Protein AF-A0A8T3PYV5-F1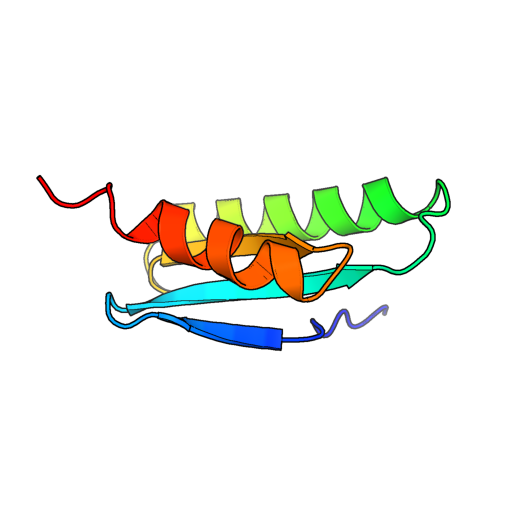 (afdb_monomer_lite)

Structure (mmCIF, N/CA/C/O backbone):
data_AF-A0A8T3PYV5-F1
#
_entry.id   AF-A0A8T3PYV5-F1
#
loop_
_atom_site.group_PDB
_atom_site.id
_atom_site.type_symbol
_atom_site.label_atom_id
_atom_site.label_alt_id
_atom_site.label_comp_id
_atom_site.label_asym_id
_atom_site.label_entity_id
_atom_site.label_seq_id
_atom_site.pdbx_PDB_ins_code
_atom_site.Cartn_x
_atom_site.Cartn_y
_atom_site.Cartn_z
_atom_site.occupancy
_atom_site.B_iso_or_equiv
_atom_site.auth_seq_id
_atom_site.auth_comp_id
_atom_site.auth_asym_id
_atom_site.auth_atom_id
_atom_site.pdbx_PDB_model_num
ATOM 1 N N . MET A 1 1 ? -0.959 17.895 -14.340 1.00 45.75 1 MET A N 1
ATOM 2 C CA . MET A 1 1 ? -1.338 17.163 -13.113 1.00 45.75 1 MET A CA 1
ATOM 3 C C . MET A 1 1 ? -1.244 15.680 -13.444 1.00 45.75 1 MET A C 1
ATOM 5 O O . MET A 1 1 ? -2.022 15.223 -14.266 1.00 45.75 1 MET A O 1
ATOM 9 N N . HIS A 1 2 ? -0.227 14.965 -12.956 1.00 55.06 2 HIS A N 1
ATOM 10 C CA . HIS A 1 2 ? -0.088 13.530 -13.234 1.00 55.06 2 HIS A CA 1
ATOM 11 C C . HIS A 1 2 ? -0.906 12.756 -12.198 1.00 55.06 2 HIS A C 1
ATOM 13 O O . HIS A 1 2 ? -0.551 12.747 -11.023 1.00 55.06 2 HIS A O 1
ATOM 19 N N . HIS A 1 3 ? -2.023 12.169 -12.624 1.00 63.25 3 HIS A N 1
ATOM 20 C CA . HIS A 1 3 ? -2.825 11.275 -11.795 1.00 63.25 3 HIS A CA 1
ATOM 21 C C . HIS A 1 3 ? -2.152 9.897 -11.813 1.00 63.25 3 HIS A C 1
ATOM 23 O O . HIS A 1 3 ? -1.926 9.346 -12.890 1.00 63.25 3 HIS A O 1
ATOM 29 N N . HIS A 1 4 ? -1.757 9.383 -10.650 1.00 66.81 4 HIS A N 1
ATOM 30 C CA . HIS A 1 4 ? -1.126 8.070 -10.530 1.00 66.81 4 HIS A CA 1
ATOM 31 C C . HIS A 1 4 ? -2.172 7.079 -10.029 1.00 66.81 4 HIS A C 1
ATOM 33 O O . HIS A 1 4 ? -2.572 7.152 -8.869 1.00 66.81 4 HIS A O 1
ATOM 39 N N . ILE A 1 5 ? -2.633 6.196 -10.912 1.00 76.62 5 ILE A N 1
ATOM 40 C CA . ILE A 1 5 ? -3.547 5.103 -10.570 1.00 76.62 5 ILE A CA 1
ATOM 41 C C . ILE A 1 5 ? -2.695 3.837 -10.471 1.00 76.62 5 ILE A C 1
ATOM 43 O O . ILE A 1 5 ? -1.941 3.590 -11.414 1.00 76.62 5 ILE A O 1
ATOM 47 N N . PRO A 1 6 ? -2.765 3.085 -9.361 1.00 83.12 6 PRO A N 1
ATOM 48 C CA . PRO A 1 6 ? -2.025 1.839 -9.241 1.00 83.12 6 PRO A CA 1
ATOM 49 C C . PRO A 1 6 ? -2.620 0.729 -10.107 1.00 83.12 6 PRO A C 1
ATOM 51 O O . PRO A 1 6 ? -3.814 0.757 -10.408 1.00 83.12 6 PRO A O 1
ATOM 54 N N . ASP A 1 7 ? -1.802 -0.266 -10.458 1.00 85.75 7 ASP A N 1
ATOM 55 C CA . ASP A 1 7 ? -2.258 -1.428 -11.234 1.00 85.75 7 ASP A CA 1
ATOM 56 C C . ASP A 1 7 ? -3.286 -2.252 -10.451 1.00 85.75 7 ASP A C 1
ATOM 58 O O . ASP A 1 7 ? -4.323 -2.639 -10.991 1.00 85.75 7 ASP A O 1
ATOM 62 N N . PHE A 1 8 ? -3.022 -2.486 -9.161 1.00 89.19 8 PHE A N 1
ATOM 63 C CA . PHE A 1 8 ? -3.946 -3.176 -8.269 1.00 89.19 8 PHE A CA 1
ATOM 64 C C . PHE A 1 8 ? -4.013 -2.508 -6.895 1.00 89.19 8 PHE A C 1
ATOM 66 O O . PHE A 1 8 ? -3.007 -2.073 -6.329 1.00 89.19 8 PHE A O 1
ATOM 73 N N . LEU A 1 9 ? -5.223 -2.495 -6.338 1.00 90.50 9 LEU A N 1
ATOM 74 C CA . LEU A 1 9 ? -5.496 -2.199 -4.937 1.00 90.50 9 LEU A CA 1
ATOM 75 C C . LEU A 1 9 ? -6.180 -3.425 -4.334 1.00 90.50 9 LEU A C 1
ATOM 77 O O . LEU A 1 9 ? -7.221 -3.856 -4.826 1.00 90.50 9 LEU A O 1
ATOM 81 N N . VAL A 1 10 ? -5.572 -3.989 -3.299 1.00 90.50 10 VAL A N 1
ATOM 82 C CA . VAL A 1 10 ? -6.016 -5.220 -2.643 1.00 90.50 10 VAL A CA 1
ATOM 83 C C . VAL A 1 10 ? -6.372 -4.901 -1.198 1.00 90.50 10 VAL A C 1
ATOM 85 O O . VAL A 1 10 ? -5.630 -4.196 -0.524 1.00 90.50 10 VAL A O 1
ATOM 88 N N . GLU A 1 11 ? -7.491 -5.427 -0.719 1.00 91.94 11 GLU A N 1
ATOM 89 C CA . GLU A 1 11 ? -7.823 -5.459 0.704 1.00 91.94 11 GLU A CA 1
ATOM 90 C C . GLU A 1 11 ? -7.512 -6.864 1.225 1.00 91.94 11 GLU A C 1
ATOM 92 O O . GLU A 1 11 ? -8.019 -7.859 0.699 1.00 91.94 11 GLU A O 1
ATOM 97 N N . LEU A 1 12 ? -6.609 -6.950 2.198 1.00 89.62 12 LEU A N 1
ATOM 98 C CA . LEU A 1 12 ? -6.237 -8.198 2.849 1.00 89.62 12 LEU A CA 1
ATOM 99 C C . LEU A 1 12 ? -7.274 -8.572 3.915 1.00 89.62 12 LEU A C 1
ATOM 101 O O . LEU A 1 12 ? -8.028 -7.733 4.405 1.00 89.62 12 LEU A O 1
ATOM 105 N N . ALA A 1 13 ? -7.312 -9.851 4.290 1.00 87.44 13 ALA A N 1
ATOM 106 C CA . ALA A 1 13 ? -8.296 -10.366 5.246 1.00 87.44 13 ALA A CA 1
ATOM 107 C C . ALA A 1 13 ? -8.171 -9.754 6.657 1.00 87.44 13 ALA A C 1
ATOM 109 O O . ALA A 1 13 ? -9.126 -9.797 7.428 1.00 87.44 13 ALA A O 1
ATOM 110 N N . ASP A 1 14 ? -7.010 -9.190 6.992 1.00 84.19 14 ASP A N 1
ATOM 111 C CA . ASP A 1 14 ? -6.743 -8.462 8.236 1.00 84.19 14 ASP A CA 1
ATOM 112 C C . ASP A 1 14 ? -7.195 -6.984 8.186 1.00 84.19 14 ASP A C 1
ATOM 114 O O . ASP A 1 14 ? -7.056 -6.263 9.174 1.00 84.19 14 ASP A O 1
ATOM 118 N N . GLY A 1 15 ? -7.744 -6.525 7.054 1.00 86.31 15 GLY A N 1
ATOM 119 C CA . GLY A 1 15 ? -8.157 -5.140 6.823 1.00 86.31 15 GLY A CA 1
ATOM 120 C C . GLY A 1 15 ? -7.033 -4.213 6.346 1.00 86.31 15 GLY A C 1
ATOM 121 O O . GLY A 1 15 ? -7.240 -3.000 6.260 1.00 86.31 15 GLY A O 1
ATOM 122 N N . THR A 1 16 ? -5.846 -4.745 6.037 1.00 90.38 16 THR A N 1
ATOM 123 C CA . THR A 1 16 ? -4.739 -3.975 5.459 1.00 90.38 16 THR A CA 1
ATOM 124 C C . THR A 1 16 ? -4.970 -3.733 3.964 1.00 90.38 16 THR A C 1
ATOM 126 O O . THR A 1 16 ? -5.251 -4.655 3.199 1.00 90.38 16 THR A O 1
ATOM 129 N N . PHE A 1 17 ? -4.784 -2.492 3.510 1.00 92.56 17 PHE A N 1
ATOM 130 C CA . PHE A 1 17 ? -4.803 -2.146 2.090 1.00 92.56 17 PHE A CA 1
ATOM 131 C C . PHE A 1 17 ? -3.410 -2.292 1.477 1.00 92.56 17 PHE A C 1
ATOM 133 O O . PHE A 1 17 ? -2.449 -1.663 1.916 1.00 92.56 17 PHE A O 1
ATOM 140 N N . LEU A 1 18 ? -3.287 -3.077 0.415 1.00 91.69 18 LEU A N 1
ATOM 141 C CA . LEU A 1 18 ? -2.045 -3.299 -0.310 1.00 91.69 18 LEU A CA 1
ATOM 142 C C . LEU A 1 18 ? -2.145 -2.724 -1.726 1.00 91.69 18 LEU A C 1
ATOM 144 O O . LEU A 1 18 ? -2.941 -3.166 -2.553 1.00 91.69 18 LEU A O 1
ATOM 148 N N . VAL A 1 19 ? -1.287 -1.751 -2.018 1.00 90.69 19 VAL A N 1
ATOM 149 C CA . VAL A 1 19 ? -1.080 -1.218 -3.367 1.00 90.69 19 VAL A CA 1
ATOM 150 C C . VAL A 1 19 ? -0.026 -2.068 -4.068 1.00 90.69 19 VAL A C 1
ATOM 152 O O . VAL A 1 19 ? 1.098 -2.169 -3.570 1.00 90.69 19 VAL A O 1
ATOM 155 N N . VAL A 1 20 ? -0.367 -2.652 -5.218 1.00 89.12 20 VAL A N 1
ATOM 156 C CA . VAL A 1 20 ? 0.554 -3.475 -6.012 1.00 89.12 20 VAL A CA 1
ATOM 157 C C . VAL A 1 20 ? 0.789 -2.848 -7.379 1.00 89.12 20 VAL A C 1
ATOM 159 O O . VAL A 1 20 ? -0.147 -2.559 -8.120 1.00 89.12 20 VAL A O 1
ATOM 162 N N . GLU A 1 21 ? 2.064 -2.682 -7.712 1.00 88.06 21 GLU A N 1
ATOM 163 C CA . GLU A 1 21 ? 2.536 -2.233 -9.022 1.00 88.06 21 GLU A CA 1
ATOM 164 C C . GLU A 1 21 ? 3.243 -3.381 -9.736 1.00 88.06 21 GLU A C 1
ATOM 166 O O . GLU A 1 21 ? 4.161 -3.992 -9.175 1.00 88.06 21 GLU A O 1
ATOM 171 N N . VAL A 1 22 ? 2.862 -3.649 -10.982 1.00 85.44 22 VAL A N 1
ATOM 172 C CA . VAL A 1 22 ? 3.480 -4.677 -11.820 1.00 85.44 22 VAL A CA 1
ATOM 173 C C . VAL A 1 22 ? 4.404 -4.005 -12.823 1.00 85.44 22 VAL A C 1
ATOM 175 O O . VAL A 1 22 ? 3.977 -3.327 -13.755 1.00 85.44 22 VAL A O 1
ATOM 178 N N . LYS A 1 23 ? 5.710 -4.208 -12.661 1.00 78.75 23 LYS A N 1
ATOM 179 C CA . LYS A 1 23 ? 6.715 -3.633 -13.561 1.00 78.75 23 LYS A CA 1
ATOM 180 C C . LYS A 1 23 ? 7.321 -4.703 -14.447 1.00 78.75 23 LYS A C 1
ATOM 182 O O . LYS A 1 23 ? 7.832 -5.700 -13.958 1.00 78.75 23 LYS A O 1
ATOM 187 N N . GLY A 1 24 ? 7.316 -4.457 -15.756 1.00 71.00 24 GLY A N 1
ATOM 188 C CA . GLY A 1 24 ? 8.128 -5.219 -16.707 1.00 71.00 24 GLY A CA 1
ATOM 189 C C . GLY A 1 24 ? 9.630 -4.927 -16.555 1.00 71.00 24 GLY A C 1
ATOM 190 O O . GLY A 1 24 ? 10.108 -4.614 -15.467 1.00 71.00 24 GLY A O 1
ATOM 191 N N . LEU A 1 25 ? 10.384 -4.997 -17.660 1.00 56.38 25 LEU A N 1
ATOM 192 C CA . LEU A 1 25 ? 11.811 -4.638 -17.709 1.00 56.38 25 LEU A CA 1
ATOM 193 C C . LEU A 1 25 ? 12.046 -3.231 -17.130 1.00 56.38 25 LEU A C 1
ATOM 195 O O . LEU A 1 25 ? 11.646 -2.237 -17.741 1.00 56.38 25 LEU A O 1
ATOM 199 N N . GLU A 1 26 ? 12.686 -3.162 -15.957 1.00 56.31 26 GLU A N 1
ATOM 200 C CA . GLU A 1 26 ? 12.963 -1.907 -15.257 1.00 56.31 26 GLU A CA 1
ATOM 201 C C . GLU A 1 26 ? 13.752 -0.953 -16.158 1.00 56.31 26 GLU A C 1
ATOM 203 O O . GLU A 1 26 ? 14.828 -1.277 -16.665 1.00 56.31 26 GLU A O 1
ATOM 208 N N . ARG A 1 27 ? 13.228 0.264 -16.324 1.00 57.44 27 ARG A N 1
ATOM 209 C CA . ARG A 1 27 ? 14.026 1.403 -16.779 1.00 57.44 27 ARG A CA 1
ATOM 210 C C . ARG A 1 27 ? 14.239 2.328 -15.594 1.00 57.44 27 ARG A C 1
ATOM 212 O O . ARG A 1 27 ? 13.364 2.520 -14.755 1.00 57.44 27 ARG A O 1
ATOM 219 N N . GLU A 1 28 ? 15.410 2.943 -15.561 1.00 53.44 28 GLU A N 1
ATOM 220 C CA . GLU A 1 28 ? 15.966 3.727 -14.451 1.00 53.44 28 GLU A CA 1
ATOM 221 C C . GLU A 1 28 ? 15.066 4.878 -13.929 1.00 53.44 28 GLU A C 1
ATOM 223 O O . GLU A 1 28 ? 15.274 5.408 -12.836 1.00 53.44 28 GLU A O 1
ATOM 228 N N . GLN A 1 29 ? 14.011 5.223 -14.674 1.00 57.53 29 GLN A N 1
ATOM 229 C CA . GLN A 1 29 ? 12.989 6.215 -14.337 1.00 57.53 29 GLN A CA 1
ATOM 230 C C . GLN A 1 29 ? 12.001 5.760 -13.236 1.00 57.53 29 GLN A C 1
ATOM 232 O O . GLN A 1 29 ? 11.239 6.574 -12.709 1.00 57.53 29 GLN A O 1
ATOM 237 N N . ASP A 1 30 ? 12.026 4.488 -12.832 1.00 62.22 30 ASP A N 1
ATOM 238 C CA . ASP A 1 30 ? 11.036 3.915 -11.911 1.00 62.22 30 ASP A CA 1
ATOM 239 C C . ASP A 1 30 ? 11.246 4.256 -10.426 1.00 62.22 30 ASP A C 1
ATOM 241 O O . ASP A 1 30 ? 10.290 4.205 -9.646 1.00 62.22 30 ASP A O 1
ATOM 245 N N . ARG A 1 31 ? 12.447 4.708 -10.038 1.00 66.19 31 ARG A N 1
ATOM 246 C CA . ARG A 1 31 ? 12.773 5.058 -8.640 1.00 66.19 31 ARG A CA 1
ATOM 247 C C . ARG A 1 31 ? 11.973 6.248 -8.103 1.00 66.19 31 ARG A C 1
ATOM 249 O O . ARG A 1 31 ? 11.638 6.288 -6.922 1.00 66.19 31 ARG A O 1
ATOM 256 N N . SER A 1 32 ? 11.650 7.220 -8.960 1.00 70.69 32 SER A N 1
ATOM 257 C CA . SER A 1 32 ? 10.905 8.418 -8.542 1.00 70.69 32 SER A CA 1
ATOM 258 C C . SER A 1 32 ? 9.447 8.093 -8.196 1.00 70.69 32 SER A C 1
ATOM 260 O O . SER A 1 32 ? 8.921 8.609 -7.210 1.00 70.69 32 SER A O 1
ATOM 262 N N . LYS A 1 33 ? 8.823 7.177 -8.951 1.00 70.19 33 LYS A N 1
ATOM 263 C CA . LYS A 1 33 ? 7.451 6.714 -8.692 1.00 70.19 33 LYS A CA 1
ATOM 264 C C . LYS A 1 33 ? 7.370 5.903 -7.398 1.00 70.19 33 LYS A C 1
ATOM 266 O O . LYS A 1 33 ? 6.503 6.170 -6.572 1.00 70.19 33 LYS A O 1
ATOM 271 N N . GLU A 1 34 ? 8.325 4.997 -7.179 1.00 79.69 34 GLU A N 1
ATOM 272 C CA . GLU A 1 34 ? 8.397 4.197 -5.949 1.00 79.69 34 GLU A CA 1
ATOM 273 C C . GLU A 1 34 ? 8.553 5.078 -4.698 1.00 79.69 34 GLU A C 1
ATOM 275 O O . GLU A 1 34 ? 7.850 4.890 -3.703 1.00 79.69 34 GLU A O 1
ATOM 280 N N . ALA A 1 35 ? 9.427 6.087 -4.750 1.00 83.19 35 ALA A N 1
ATOM 281 C CA . ALA A 1 35 ? 9.608 7.013 -3.635 1.00 83.19 35 ALA A CA 1
ATOM 282 C C . ALA A 1 35 ? 8.330 7.812 -3.322 1.00 83.19 35 ALA A C 1
ATOM 284 O O . ALA A 1 35 ? 8.039 8.066 -2.152 1.00 83.19 35 ALA A O 1
ATOM 285 N N . GLY A 1 36 ? 7.563 8.196 -4.348 1.00 85.12 36 GLY A N 1
ATOM 286 C CA . GLY A 1 36 ? 6.272 8.863 -4.182 1.00 85.12 36 GLY A CA 1
ATOM 287 C C . GLY A 1 36 ? 5.241 7.967 -3.494 1.00 85.12 36 GLY A C 1
ATOM 288 O O . GLY A 1 36 ? 4.655 8.373 -2.490 1.00 85.12 36 GLY A O 1
ATOM 289 N N . ALA A 1 37 ? 5.081 6.734 -3.979 1.00 84.38 37 ALA A N 1
ATOM 290 C CA . ALA A 1 37 ? 4.137 5.769 -3.418 1.00 84.38 37 ALA A CA 1
ATOM 291 C C . ALA A 1 37 ? 4.473 5.417 -1.959 1.00 84.38 37 ALA A C 1
ATOM 293 O O . ALA A 1 37 ? 3.608 5.493 -1.087 1.00 84.38 37 ALA A O 1
ATOM 294 N N . ARG A 1 38 ? 5.751 5.146 -1.658 1.00 86.19 38 ARG A N 1
ATOM 295 C CA . ARG A 1 38 ? 6.215 4.891 -0.282 1.00 86.19 38 ARG A CA 1
ATOM 296 C C . ARG A 1 38 ? 5.967 6.077 0.649 1.00 86.19 38 ARG A C 1
ATOM 298 O O . ARG A 1 38 ? 5.530 5.885 1.780 1.00 86.19 38 ARG A O 1
ATOM 305 N N . ARG A 1 39 ? 6.227 7.311 0.196 1.00 89.25 39 ARG A N 1
ATOM 306 C CA . ARG A 1 39 ? 5.957 8.520 0.997 1.00 89.25 39 ARG A CA 1
ATOM 307 C C . ARG A 1 39 ? 4.475 8.671 1.312 1.00 89.25 39 A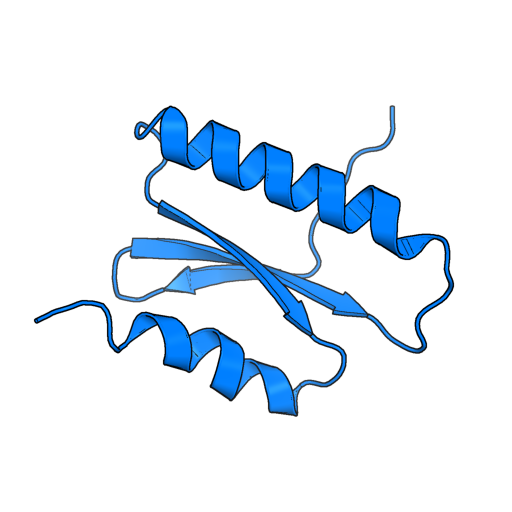RG A C 1
ATOM 309 O O . ARG A 1 39 ? 4.140 9.023 2.439 1.00 89.25 39 ARG A O 1
ATOM 316 N N . TRP A 1 40 ? 3.611 8.405 0.337 1.00 89.81 40 TRP A N 1
ATOM 317 C CA . TRP A 1 40 ? 2.170 8.479 0.530 1.00 89.81 40 TRP A CA 1
ATOM 318 C C . TRP A 1 40 ? 1.677 7.421 1.525 1.00 89.81 40 TRP A C 1
ATOM 320 O O . TRP A 1 40 ? 1.015 7.786 2.492 1.00 89.81 40 TRP A O 1
ATOM 330 N N . VAL A 1 41 ? 2.094 6.157 1.373 1.00 90.00 41 VAL A N 1
ATOM 331 C CA . VAL A 1 41 ? 1.765 5.081 2.329 1.00 90.00 41 VAL A CA 1
ATOM 332 C C . VAL A 1 41 ? 2.205 5.444 3.746 1.00 90.00 41 VAL A C 1
ATOM 334 O O . VAL A 1 41 ? 1.416 5.354 4.682 1.00 90.00 41 VAL A O 1
ATOM 337 N N . ASN A 1 42 ? 3.431 5.948 3.908 1.00 89.81 42 ASN A N 1
ATOM 338 C CA . ASN A 1 42 ? 3.921 6.376 5.217 1.00 89.81 42 ASN A CA 1
ATOM 339 C C . ASN A 1 42 ? 3.074 7.501 5.819 1.00 89.81 42 ASN A C 1
ATOM 341 O O . ASN A 1 42 ? 2.812 7.481 7.017 1.00 89.81 42 ASN A O 1
ATOM 345 N N . ALA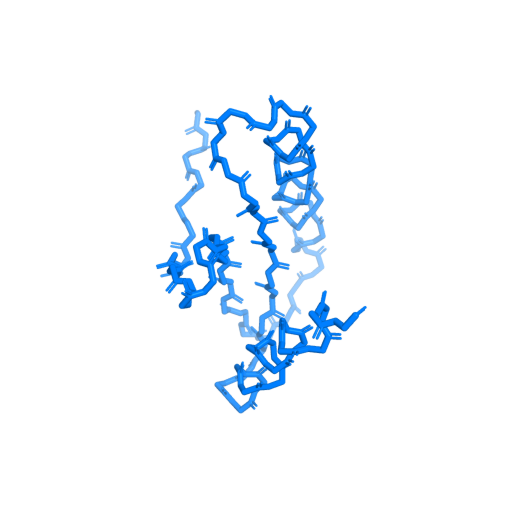 A 1 43 ? 2.650 8.482 5.017 1.00 90.31 43 ALA A N 1
ATOM 346 C CA . ALA A 1 43 ? 1.811 9.580 5.492 1.00 90.31 43 ALA A CA 1
ATOM 347 C C . ALA A 1 43 ? 0.419 9.092 5.921 1.00 90.31 43 ALA A C 1
ATOM 349 O O . ALA A 1 43 ? -0.084 9.511 6.962 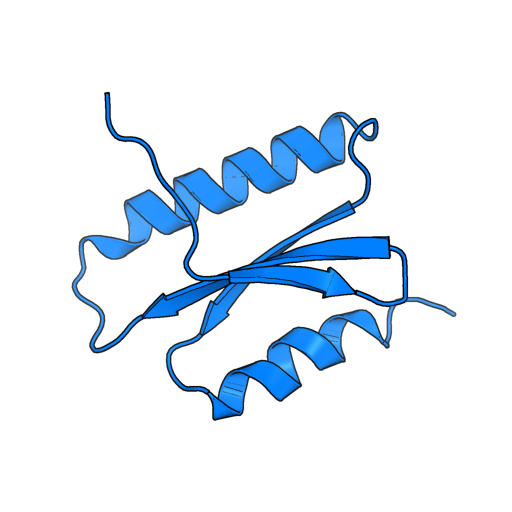1.00 90.31 43 ALA A O 1
ATOM 350 N N . VAL A 1 44 ? -0.177 8.184 5.146 1.00 89.88 44 VAL A N 1
ATOM 351 C CA . VAL A 1 44 ? -1.481 7.585 5.448 1.00 89.88 44 VAL A CA 1
ATOM 352 C C . VAL A 1 44 ? -1.423 6.766 6.739 1.00 89.88 44 VAL A C 1
ATOM 354 O O . VAL A 1 44 ? -2.254 6.969 7.626 1.00 89.88 44 VAL A O 1
ATOM 357 N N . ASN A 1 45 ? -0.396 5.929 6.891 1.00 90.75 45 ASN A N 1
ATOM 358 C CA . ASN A 1 45 ? -0.193 5.128 8.098 1.00 90.75 45 ASN A CA 1
ATOM 359 C C . ASN A 1 45 ? 0.079 6.004 9.324 1.00 90.75 45 ASN A C 1
ATOM 361 O O . ASN A 1 45 ? -0.452 5.730 10.397 1.00 90.75 45 ASN A O 1
ATOM 365 N N . HIS A 1 46 ? 0.841 7.094 9.171 1.00 90.31 46 HIS A N 1
ATOM 366 C CA . HIS A 1 46 ? 1.042 8.061 10.255 1.00 90.31 46 HIS A CA 1
ATOM 367 C C . HIS A 1 46 ? -0.258 8.742 10.678 1.00 90.31 46 HIS A C 1
ATOM 369 O O . HIS A 1 46 ? -0.439 9.065 11.850 1.00 90.31 46 HIS A O 1
ATOM 375 N N . T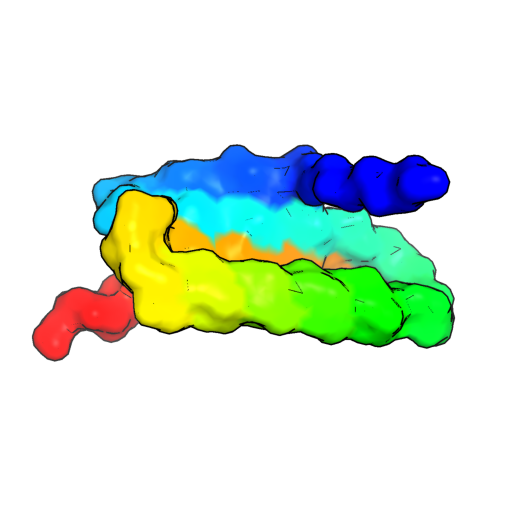RP A 1 47 ? -1.155 8.996 9.725 1.00 90.19 47 TRP A N 1
ATOM 376 C CA . TRP A 1 47 ? -2.440 9.610 10.017 1.00 90.19 47 TRP A CA 1
ATOM 377 C C . TRP A 1 47 ? -3.395 8.650 10.739 1.00 90.19 47 TRP A C 1
ATOM 379 O O . TRP A 1 47 ? -4.267 9.113 11.471 1.00 90.19 47 TRP A O 1
ATOM 389 N N . ALA A 1 48 ? -3.235 7.335 10.545 1.00 85.50 48 ALA A N 1
ATOM 390 C CA . ALA A 1 48 ? -3.960 6.245 11.212 1.00 85.50 48 ALA A CA 1
ATOM 391 C C . ALA A 1 48 ? -5.501 6.263 11.074 1.00 85.50 48 ALA A C 1
ATOM 393 O O . ALA A 1 48 ? -6.185 5.409 11.632 1.00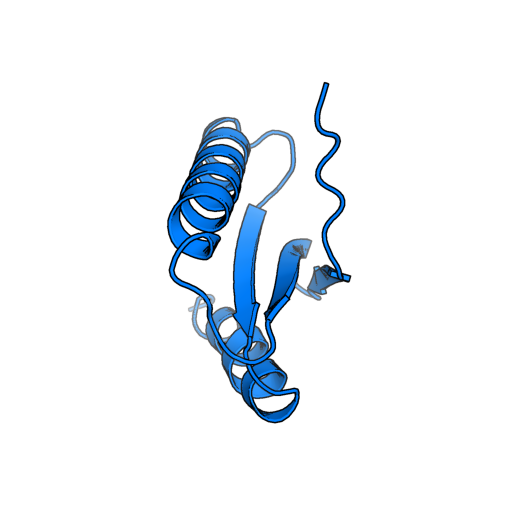 85.50 48 ALA A O 1
ATOM 394 N N . LYS A 1 49 ? -6.072 7.204 10.310 1.00 86.94 49 LYS A N 1
ATOM 395 C CA . LYS A 1 49 ? -7.524 7.323 10.077 1.00 86.94 49 LYS A CA 1
ATOM 396 C C . LYS A 1 49 ? -8.039 6.536 8.875 1.00 86.94 49 LYS A C 1
ATOM 398 O O . LYS A 1 49 ? -9.247 6.429 8.707 1.00 86.94 49 LYS A O 1
ATOM 403 N N . LEU A 1 50 ? -7.140 6.029 8.035 1.00 86.06 50 LEU A N 1
ATOM 404 C CA . LEU A 1 50 ? -7.478 5.319 6.798 1.00 86.06 50 LEU A CA 1
ATOM 405 C C . LEU A 1 50 ? -7.101 3.828 6.852 1.00 86.06 50 LEU A C 1
ATOM 407 O O . LEU A 1 50 ? -7.072 3.180 5.812 1.00 86.06 50 LEU A O 1
ATOM 411 N N . GLY A 1 51 ? -6.804 3.291 8.039 1.00 87.75 51 GLY A N 1
ATOM 412 C CA . GLY A 1 51 ? -6.314 1.921 8.209 1.00 87.75 51 GLY A CA 1
ATOM 413 C C . GLY A 1 51 ? -4.816 1.778 7.933 1.00 87.75 51 GLY A C 1
ATOM 414 O O . GLY A 1 51 ? -4.091 2.773 7.850 1.00 87.75 51 GLY A O 1
ATOM 415 N N . GLN A 1 52 ? -4.356 0.531 7.823 1.00 90.69 52 GLN A N 1
ATOM 416 C CA . GLN A 1 52 ? -2.980 0.202 7.455 1.00 90.69 52 GLN A CA 1
ATOM 417 C C . GLN A 1 52 ? -2.863 0.072 5.941 1.00 90.69 52 GLN A C 1
ATOM 419 O O . GLN A 1 52 ? -3.685 -0.575 5.298 1.00 90.69 52 GLN A O 1
ATOM 424 N N . TRP A 1 53 ? -1.833 0.696 5.382 1.00 93.38 53 TRP A N 1
ATOM 425 C CA . TRP A 1 53 ? -1.522 0.665 3.964 1.00 93.38 53 TRP A CA 1
ATOM 426 C C . TRP A 1 53 ? -0.124 0.107 3.741 1.00 93.38 53 TRP A C 1
ATOM 428 O O . TRP A 1 53 ? 0.820 0.397 4.479 1.00 93.38 53 TRP A O 1
ATOM 438 N N . ARG A 1 54 ? 0.028 -0.663 2.672 1.00 90.88 54 ARG A N 1
ATOM 439 C CA . ARG A 1 54 ? 1.295 -1.220 2.214 1.00 90.88 54 ARG A CA 1
ATOM 440 C C . ARG A 1 54 ? 1.475 -0.958 0.729 1.00 90.88 54 ARG A C 1
ATOM 442 O O . ARG A 1 54 ? 0.516 -0.786 -0.019 1.00 90.88 54 ARG A O 1
ATOM 449 N N . TYR A 1 55 ? 2.732 -0.930 0.309 1.00 90.81 55 TYR A N 1
ATOM 450 C CA . TYR A 1 55 ? 3.113 -0.796 -1.089 1.00 90.81 55 TYR A CA 1
ATOM 451 C C . TYR A 1 55 ? 4.047 -1.935 -1.471 1.00 90.81 55 TYR A C 1
ATOM 453 O O . TYR A 1 55 ? 5.055 -2.162 -0.796 1.00 90.81 55 TYR A O 1
ATOM 461 N N . ALA A 1 56 ? 3.736 -2.603 -2.574 1.00 89.50 56 ALA A N 1
ATOM 462 C CA . ALA A 1 56 ? 4.569 -3.632 -3.157 1.00 89.50 56 ALA A CA 1
ATOM 463 C C . ALA A 1 56 ? 4.752 -3.403 -4.655 1.00 89.50 56 ALA A C 1
ATOM 465 O O . ALA A 1 56 ? 3.826 -3.048 -5.381 1.00 89.50 56 ALA A O 1
ATOM 466 N N . LYS A 1 57 ? 5.971 -3.656 -5.118 1.00 88.06 57 LYS A N 1
ATOM 467 C CA . LYS A 1 57 ? 6.319 -3.675 -6.534 1.00 88.06 57 LYS A CA 1
ATOM 468 C C . LYS A 1 57 ? 6.713 -5.102 -6.886 1.00 88.06 57 LYS A C 1
ATOM 470 O O . LYS A 1 57 ? 7.629 -5.638 -6.264 1.00 88.06 57 LYS A O 1
ATOM 475 N N . ILE A 1 58 ? 6.032 -5.701 -7.856 1.00 87.75 58 ILE A N 1
ATOM 476 C CA . ILE A 1 58 ? 6.337 -7.045 -8.352 1.00 87.75 58 ILE A CA 1
ATOM 477 C C . ILE A 1 58 ? 6.769 -6.982 -9.816 1.00 87.75 58 ILE A C 1
ATOM 479 O O . ILE A 1 58 ? 6.256 -6.191 -10.605 1.00 87.75 58 ILE A O 1
ATOM 483 N N . HIS A 1 59 ? 7.729 -7.825 -10.181 1.00 84.38 59 HIS A N 1
ATOM 484 C CA . HIS A 1 59 ? 8.252 -7.941 -11.545 1.00 84.38 59 HIS A CA 1
ATOM 485 C C . HIS A 1 59 ? 7.687 -9.146 -12.293 1.00 84.38 59 HIS A C 1
ATOM 487 O O . HIS A 1 59 ? 7.786 -9.248 -13.513 1.00 84.38 59 HIS A O 1
ATOM 493 N N . SER A 1 60 ? 7.099 -10.082 -11.553 1.00 81.25 60 SER A N 1
ATOM 494 C CA . SER A 1 60 ? 6.427 -11.247 -12.103 1.00 81.25 60 SER A CA 1
ATOM 495 C C . SER A 1 60 ? 5.270 -11.667 -11.196 1.00 81.25 60 SER A C 1
ATOM 497 O O . SER A 1 60 ? 5.347 -11.458 -9.982 1.00 81.25 60 SER A O 1
ATOM 499 N N . PRO A 1 61 ? 4.221 -12.302 -11.747 1.00 81.25 61 PRO A N 1
ATOM 500 C CA . PRO A 1 61 ? 3.093 -12.791 -10.955 1.00 81.25 61 PRO A CA 1
ATOM 501 C C . PRO A 1 61 ? 3.497 -13.750 -9.826 1.00 81.25 61 PRO A C 1
ATOM 503 O O . PRO A 1 61 ? 2.869 -13.750 -8.776 1.00 81.25 61 PRO A O 1
ATOM 506 N N . HIS A 1 62 ? 4.580 -14.517 -9.993 1.00 83.88 62 HIS A N 1
ATOM 507 C CA . HIS A 1 62 ? 5.071 -15.457 -8.976 1.00 83.88 62 HIS A CA 1
ATOM 508 C C . HIS A 1 62 ? 5.531 -14.779 -7.677 1.00 83.88 62 HIS A C 1
ATOM 510 O O . HIS A 1 62 ? 5.543 -15.408 -6.627 1.00 83.88 62 HIS A O 1
ATOM 516 N N . GLN A 1 63 ? 5.890 -13.493 -7.723 1.00 84.75 63 GLN A N 1
ATOM 517 C CA . GLN A 1 63 ? 6.272 -12.740 -6.524 1.00 84.75 63 GLN A CA 1
ATOM 518 C C . GLN A 1 63 ? 5.066 -12.296 -5.694 1.00 84.75 63 GLN A C 1
ATOM 520 O O . GLN A 1 63 ? 5.245 -11.862 -4.557 1.00 84.75 63 GLN A O 1
ATOM 525 N N . LEU A 1 64 ? 3.849 -12.399 -6.238 1.00 84.50 64 LEU A N 1
ATOM 526 C CA . LEU A 1 64 ? 2.638 -12.001 -5.533 1.00 84.50 64 LEU A CA 1
ATOM 527 C C . LEU A 1 64 ? 2.445 -12.821 -4.254 1.00 84.50 64 LEU A C 1
ATOM 529 O O . LEU A 1 64 ? 2.173 -12.240 -3.210 1.00 84.50 64 LEU A O 1
ATOM 533 N N . GLU A 1 65 ? 2.664 -14.138 -4.307 1.00 84.44 65 GLU A N 1
ATOM 534 C CA . GLU A 1 65 ? 2.557 -15.006 -3.126 1.00 84.44 65 GLU A CA 1
ATOM 535 C C . GLU A 1 65 ? 3.497 -14.555 -2.006 1.00 84.44 65 GLU A C 1
ATOM 537 O O . GLU A 1 65 ? 3.082 -14.446 -0.856 1.00 84.44 65 GLU A O 1
ATOM 542 N N . SER A 1 66 ? 4.743 -14.207 -2.339 1.00 84.38 66 SER A N 1
ATOM 543 C CA . SER A 1 66 ? 5.703 -13.700 -1.356 1.00 84.38 66 SER A CA 1
ATOM 544 C C . SER A 1 66 ? 5.269 -12.361 -0.763 1.00 84.38 66 SER A C 1
ATOM 546 O O . SER A 1 66 ? 5.423 -12.151 0.433 1.00 84.38 66 SER A O 1
ATOM 548 N N . VAL A 1 67 ? 4.718 -11.455 -1.575 1.00 85.06 67 VAL A N 1
ATOM 549 C CA . VAL A 1 67 ? 4.239 -10.152 -1.094 1.00 85.06 67 VAL A CA 1
ATOM 550 C C . VAL A 1 67 ? 3.063 -10.309 -0.132 1.00 85.06 67 VAL A C 1
ATOM 552 O O . VAL A 1 67 ? 3.036 -9.616 0.882 1.00 85.06 67 VAL A O 1
ATOM 555 N N . LEU A 1 68 ? 2.130 -11.212 -0.440 1.00 83.50 68 LEU A N 1
ATOM 556 C CA . LEU A 1 68 ? 0.958 -11.489 0.391 1.00 83.50 68 LEU A CA 1
ATOM 557 C C . LEU A 1 68 ? 1.326 -12.245 1.679 1.00 83.50 68 LEU A C 1
ATOM 559 O O . LEU A 1 68 ? 0.719 -12.018 2.720 1.00 83.50 68 LEU A O 1
ATOM 563 N N . ALA A 1 69 ? 2.329 -13.128 1.632 1.00 75.88 69 ALA A N 1
ATOM 564 C CA . ALA A 1 69 ? 2.741 -13.935 2.782 1.00 75.88 69 ALA A CA 1
ATOM 565 C C . ALA A 1 69 ? 3.417 -13.121 3.902 1.00 75.88 69 ALA A C 1
ATOM 567 O O . ALA A 1 69 ? 3.308 -13.494 5.067 1.00 75.88 69 ALA A O 1
ATOM 568 N N . VAL A 1 70 ? 4.075 -11.998 3.580 1.00 64.94 70 VAL A N 1
ATOM 569 C CA . VAL A 1 70 ? 4.749 -11.140 4.582 1.00 64.94 70 VAL A CA 1
ATOM 570 C C . VAL A 1 70 ? 3.765 -10.563 5.615 1.00 64.94 70 VAL A C 1
ATOM 572 O O . VAL A 1 70 ? 4.187 -10.149 6.690 1.00 64.94 70 VAL A O 1
ATOM 575 N N . ASP A 1 71 ? 2.464 -10.529 5.323 1.00 56.91 71 ASP A N 1
ATOM 576 C CA . ASP A 1 71 ? 1.436 -10.033 6.248 1.00 56.91 71 ASP A CA 1
ATOM 577 C C . ASP A 1 71 ? 0.951 -11.088 7.263 1.00 56.91 71 ASP A C 1
ATOM 579 O O . ASP A 1 71 ? 0.420 -10.734 8.313 1.00 56.91 71 ASP A O 1
ATOM 583 N N . ALA A 1 72 ? 1.193 -12.382 7.024 1.00 51.38 72 ALA A N 1
ATOM 584 C CA . ALA A 1 72 ? 0.716 -13.447 7.911 1.00 51.38 72 ALA A CA 1
ATOM 585 C C . ALA A 1 72 ? 1.515 -13.577 9.226 1.00 51.38 72 ALA A C 1
ATOM 587 O O . ALA A 1 72 ? 1.010 -14.145 10.193 1.00 51.38 72 ALA A O 1
ATOM 588 N N . GLU A 1 73 ? 2.744 -13.056 9.294 1.00 44.72 73 GLU A N 1
ATOM 589 C CA . GLU A 1 73 ? 3.645 -13.260 10.444 1.00 44.72 73 GLU A CA 1
ATOM 590 C C . GLU A 1 73 ? 3.551 -12.173 11.534 1.00 44.72 73 GLU A C 1
ATOM 592 O O . GLU A 1 73 ? 4.151 -12.320 12.596 1.00 44.72 73 GLU A O 1
ATOM 597 N N . ALA A 1 74 ? 2.783 -11.096 11.329 1.00 40.66 74 ALA A N 1
ATOM 598 C CA . ALA A 1 74 ? 2.724 -9.968 12.270 1.00 40.66 74 ALA A CA 1
ATOM 599 C C . ALA A 1 74 ? 1.669 -10.099 13.391 1.00 40.66 74 ALA A C 1
ATOM 601 O O . ALA A 1 74 ? 1.446 -9.139 14.128 1.00 40.66 74 ALA A O 1
ATOM 602 N N . THR A 1 75 ? 1.037 -11.267 13.554 1.00 34.53 75 THR A N 1
ATOM 603 C CA . THR A 1 75 ? 0.079 -11.520 14.646 1.00 34.53 75 THR A CA 1
ATOM 604 C C . THR A 1 75 ? 0.586 -12.643 15.555 1.00 34.53 75 THR A C 1
ATOM 606 O O . THR A 1 75 ? 0.209 -13.800 15.384 1.00 34.53 75 THR A O 1
ATOM 609 N N . ASN A 1 76 ? 1.449 -12.308 16.518 1.00 31.41 76 ASN A N 1
ATOM 610 C CA . ASN A 1 76 ? 1.696 -13.114 17.720 1.00 31.41 76 ASN A CA 1
ATOM 611 C C . ASN A 1 76 ? 2.025 -12.211 18.911 1.00 31.41 76 ASN A C 1
ATOM 613 O O . ASN A 1 76 ? 2.934 -11.364 18.759 1.00 31.41 76 ASN A O 1
#

Foldseek 3Di:
DDDDDAPDWDQDPVREIEGEHEDEDDDPVCPVVVVVVVVVQVVCVVVCPNDHYYYDYHHDPVCVVVVNVVVVPPDD

Secondary structure (DSSP, 8-state):
------SEEEE-TTS-EEEEEE-SS--TTHHHHHHHHHHHHHHHHHH-SS--EEEEEESSTTHHHHHHHTTTTS--

Sequence (76 aa):
MHHHIPDFLVELADGTFLVVEVKGLEREQDRSKEAGARRWVNAVNHWAKLGQWRYAKIHSPHQLESVLAVDAEATN

Radius of gyration: 13.15 Å; chains: 1; bounding box: 24×33×35 Å

pLDDT: mean 78.4, std 15.37, range [31.41, 93.38]